Protein AF-A0A835V481-F1 (afdb_monomer_lite)

Structure (mmCIF, N/CA/C/O backbone):
data_AF-A0A835V481-F1
#
_entry.id   AF-A0A835V481-F1
#
loop_
_atom_site.group_PDB
_atom_site.id
_atom_site.type_symbol
_atom_site.label_atom_id
_atom_site.label_alt_id
_atom_site.label_comp_id
_atom_site.label_asym_id
_atom_site.label_entity_id
_atom_site.label_seq_id
_atom_site.pdbx_PDB_ins_code
_atom_site.Cartn_x
_atom_site.Cartn_y
_atom_site.Cartn_z
_atom_site.occupancy
_atom_site.B_iso_or_equiv
_atom_site.auth_seq_id
_atom_site.auth_comp_id
_atom_site.auth_asym_id
_atom_site.auth_atom_id
_atom_site.pdbx_PDB_model_num
ATOM 1 N N . MET A 1 1 ? -35.106 22.680 72.218 1.00 62.59 1 MET A N 1
ATOM 2 C CA . MET A 1 1 ? -34.646 23.240 70.931 1.00 62.59 1 MET A CA 1
ATOM 3 C C . MET A 1 1 ? -33.434 22.487 70.381 1.00 62.59 1 MET A C 1
ATOM 5 O O . MET A 1 1 ? -33.528 21.933 69.306 1.00 62.59 1 MET A O 1
ATOM 9 N N . ALA A 1 2 ? -32.360 22.303 71.149 1.00 73.06 2 ALA A N 1
ATOM 10 C CA . ALA A 1 2 ? -31.159 21.617 70.652 1.00 73.06 2 ALA A CA 1
ATOM 11 C C . ALA A 1 2 ? -31.374 20.185 70.086 1.00 73.06 2 ALA A C 1
ATOM 13 O O . ALA A 1 2 ? -30.830 19.858 69.041 1.00 73.06 2 ALA A O 1
ATOM 14 N N . ALA A 1 3 ? -32.191 19.332 70.722 1.00 71.88 3 ALA A N 1
ATOM 15 C CA . ALA A 1 3 ? -32.361 17.928 70.305 1.00 71.88 3 ALA A CA 1
ATOM 16 C C . ALA A 1 3 ? -32.991 17.744 68.907 1.00 71.88 3 ALA A C 1
ATOM 18 O O . ALA A 1 3 ? -32.539 16.887 68.154 1.00 71.88 3 ALA A O 1
ATOM 19 N N . TYR A 1 4 ? -33.972 18.578 68.527 1.00 71.19 4 TYR A N 1
ATOM 20 C CA . TYR A 1 4 ? -34.569 18.508 67.182 1.00 71.19 4 TYR A CA 1
ATOM 21 C C . TYR A 1 4 ? -33.568 18.933 66.103 1.00 71.19 4 TYR A C 1
ATOM 23 O O . TYR A 1 4 ? -33.643 18.498 64.957 1.00 71.19 4 TYR A O 1
ATOM 31 N N . GLU A 1 5 ? -32.649 19.833 66.449 1.00 74.31 5 GLU A N 1
ATOM 32 C CA . GLU A 1 5 ? -31.621 20.334 65.545 1.00 74.31 5 GLU A CA 1
ATOM 33 C C . GLU A 1 5 ? -30.600 19.229 65.277 1.00 74.31 5 GLU A C 1
ATOM 35 O O . GLU A 1 5 ? -30.258 18.990 64.121 1.00 74.31 5 GLU A O 1
ATOM 40 N N . TYR A 1 6 ? -30.204 18.483 66.314 1.00 73.44 6 TYR A N 1
ATOM 41 C CA . TYR A 1 6 ? -29.324 17.320 66.182 1.00 73.44 6 TYR A CA 1
ATOM 42 C C . TYR A 1 6 ? -29.939 16.194 65.340 1.00 73.44 6 TYR A C 1
ATOM 44 O O . TYR A 1 6 ? -29.250 15.659 64.472 1.00 73.44 6 TYR A O 1
ATOM 52 N N . GLU A 1 7 ? -31.219 15.859 65.532 1.00 75.81 7 GLU A N 1
ATOM 53 C CA . GLU A 1 7 ? -31.894 14.835 64.716 1.00 75.81 7 GLU A CA 1
ATOM 54 C C . GLU A 1 7 ? -32.010 15.251 63.242 1.00 75.81 7 GLU A C 1
ATOM 56 O O . GLU A 1 7 ? -31.718 14.455 62.347 1.00 75.81 7 GLU A O 1
ATOM 61 N N . ASN A 1 8 ? -32.350 16.515 62.971 1.00 77.12 8 ASN A N 1
ATOM 62 C CA . ASN A 1 8 ? -32.402 17.037 61.603 1.00 77.12 8 ASN A CA 1
ATOM 63 C C . ASN A 1 8 ? -31.015 17.084 60.941 1.00 77.12 8 ASN A C 1
ATOM 65 O O . ASN A 1 8 ? -30.884 16.778 59.755 1.00 77.12 8 ASN A O 1
ATOM 69 N N . MET A 1 9 ? -29.964 17.440 61.686 1.00 75.62 9 MET A N 1
ATOM 70 C CA . MET A 1 9 ? -28.585 17.405 61.185 1.00 75.62 9 MET A CA 1
ATOM 71 C C . MET A 1 9 ? -28.159 15.969 60.857 1.00 75.62 9 MET A C 1
ATOM 73 O O . MET A 1 9 ? -27.619 15.728 59.779 1.00 75.62 9 MET A O 1
ATOM 77 N N . ALA A 1 10 ? -28.452 15.008 61.738 1.00 77.88 10 ALA A N 1
ATOM 78 C CA . ALA A 1 10 ? -28.141 13.597 61.518 1.00 77.88 10 ALA A CA 1
ATOM 79 C C . ALA A 1 10 ? -28.873 13.032 60.287 1.00 77.88 10 ALA A C 1
ATOM 81 O O . ALA A 1 10 ? -28.241 12.420 59.424 1.00 77.88 10 ALA A O 1
ATOM 82 N N . GLY A 1 11 ? -30.171 13.324 60.139 1.00 81.81 11 GLY A N 1
ATOM 83 C CA . GLY A 1 11 ? -30.953 12.924 58.964 1.00 81.81 11 GLY A CA 1
ATOM 84 C C . GLY A 1 11 ? -30.435 13.530 57.652 1.00 81.81 11 GLY A C 1
ATOM 85 O O . GLY A 1 11 ? -30.362 12.841 56.632 1.00 81.81 11 GLY A O 1
ATOM 86 N N . ASN A 1 12 ? -29.993 14.791 57.672 1.00 80.44 12 ASN A N 1
ATOM 87 C CA . ASN A 1 12 ? -29.377 15.437 56.508 1.00 80.44 12 ASN A CA 1
ATOM 88 C C . ASN A 1 12 ? -28.014 14.821 56.144 1.00 80.44 12 ASN A C 1
ATOM 90 O O . ASN A 1 12 ? -27.700 14.669 54.960 1.00 80.44 12 ASN A O 1
ATOM 94 N N . VAL A 1 13 ? -27.210 14.422 57.133 1.00 83.19 13 VAL A N 1
ATOM 95 C CA . VAL A 1 13 ? -25.927 13.732 56.905 1.00 83.19 13 VAL A CA 1
ATOM 96 C C . VAL A 1 13 ? -26.148 12.338 56.304 1.00 83.19 13 VAL A C 1
ATOM 98 O O . VAL A 1 13 ? -25.447 11.946 55.369 1.00 83.19 13 VAL A O 1
ATOM 101 N N . GLU A 1 14 ? -27.163 11.601 56.756 1.00 85.69 14 GLU A N 1
ATOM 102 C CA . GLU A 1 14 ? -27.520 10.314 56.147 1.00 85.69 14 GLU A CA 1
ATOM 103 C C . GLU A 1 14 ? -28.005 10.468 54.700 1.00 85.69 14 GLU A C 1
ATOM 105 O O . GLU A 1 14 ? -27.580 9.716 53.815 1.00 85.69 14 GLU A O 1
ATOM 110 N N . MET A 1 15 ? -28.859 11.460 54.435 1.00 86.75 15 MET A N 1
ATOM 111 C CA . MET A 1 15 ? -29.371 11.738 53.091 1.00 86.75 15 MET A CA 1
ATOM 112 C C . MET A 1 15 ? -28.271 12.185 52.126 1.00 86.75 15 MET A C 1
ATOM 114 O O . MET A 1 15 ? -28.205 11.693 50.998 1.00 86.75 15 MET A O 1
ATOM 118 N N . THR A 1 16 ? -27.366 13.063 52.562 1.00 87.75 16 THR A N 1
ATOM 119 C CA . THR A 1 16 ? -26.224 13.507 51.743 1.00 87.75 16 THR A CA 1
ATOM 120 C C . THR A 1 16 ? -25.247 12.368 51.460 1.00 87.75 16 THR A C 1
ATOM 122 O O . THR A 1 16 ? -24.796 12.229 50.324 1.00 87.75 16 THR A O 1
ATOM 125 N N . SER A 1 17 ? -24.995 11.485 52.431 1.00 88.56 17 SER A N 1
ATOM 126 C CA . SER A 1 17 ? -24.180 10.277 52.238 1.00 88.56 17 SER A CA 1
ATOM 127 C C . SER A 1 17 ? -24.800 9.309 51.223 1.00 88.56 17 SER A C 1
ATOM 129 O O . SER A 1 17 ? -24.102 8.789 50.348 1.00 88.56 17 SER A O 1
ATOM 131 N N . ARG A 1 18 ? -26.125 9.104 51.268 1.00 89.62 18 ARG A N 1
ATOM 132 C CA . ARG A 1 18 ? -26.841 8.277 50.278 1.00 89.62 18 ARG A CA 1
ATOM 133 C C . ARG A 1 18 ? -26.777 8.873 48.874 1.00 89.62 18 ARG A C 1
ATOM 135 O O . ARG A 1 18 ? -26.494 8.143 47.928 1.00 89.62 18 ARG A O 1
ATOM 142 N N . LEU A 1 19 ? -26.997 10.181 48.739 1.00 90.94 19 LEU A N 1
ATOM 143 C CA . LEU A 1 19 ? -26.899 10.876 47.451 1.00 90.94 19 LEU A CA 1
ATOM 144 C C . LEU A 1 19 ? -25.473 10.826 46.891 1.00 90.94 19 LEU A C 1
ATOM 146 O O . LEU A 1 19 ? -25.294 10.586 45.699 1.00 90.94 19 LEU A O 1
ATOM 150 N N . TRP A 1 20 ? -24.465 10.979 47.753 1.00 91.69 20 TRP A N 1
ATOM 151 C CA . TRP A 1 20 ? -23.060 10.858 47.370 1.00 91.69 20 TRP A CA 1
ATOM 152 C C . TRP A 1 20 ? -22.714 9.452 46.881 1.00 91.69 20 TRP A C 1
ATOM 154 O O . TRP A 1 20 ? -22.095 9.310 45.830 1.00 91.69 20 TRP A O 1
ATOM 164 N N . ARG A 1 21 ? -23.162 8.411 47.594 1.00 92.62 21 ARG A N 1
ATOM 165 C CA . ARG A 1 21 ? -22.989 7.014 47.164 1.00 92.62 21 ARG A CA 1
ATOM 166 C C . ARG A 1 21 ? -23.665 6.756 45.822 1.00 92.62 21 ARG A C 1
ATOM 168 O O . ARG A 1 21 ? -23.020 6.253 44.916 1.00 92.62 21 ARG A O 1
ATOM 175 N N . MET A 1 22 ? -24.910 7.200 45.655 1.00 92.38 22 MET A N 1
ATOM 176 C CA . MET A 1 22 ? -25.643 7.045 44.396 1.00 92.38 22 MET A CA 1
ATOM 177 C C . MET A 1 22 ? -24.937 7.745 43.223 1.00 92.38 22 MET A C 1
ATOM 179 O O . MET A 1 22 ? -24.871 7.202 42.121 1.00 92.38 22 MET A O 1
ATOM 183 N N . TYR A 1 23 ? -24.386 8.939 43.454 1.00 91.19 23 TYR A N 1
ATOM 184 C CA . TYR A 1 23 ? -23.617 9.668 42.447 1.00 91.19 23 TYR A CA 1
ATOM 185 C C . TYR A 1 23 ? -22.285 8.981 42.121 1.00 91.19 23 TYR A C 1
ATOM 187 O O . TYR A 1 23 ? -21.945 8.830 40.946 1.00 91.19 23 TYR A O 1
ATOM 195 N N . ALA A 1 24 ? -21.554 8.526 43.140 1.00 89.69 24 ALA A N 1
ATOM 196 C CA . ALA A 1 24 ? -20.304 7.795 42.970 1.00 89.69 24 ALA A CA 1
ATOM 197 C C . ALA A 1 24 ? -20.520 6.487 42.192 1.00 89.69 24 ALA A C 1
ATOM 199 O O . ALA A 1 24 ? -19.800 6.230 41.227 1.00 89.69 24 ALA A O 1
ATOM 200 N N . ASP A 1 25 ? -21.563 5.726 42.528 1.00 90.44 25 ASP A N 1
ATOM 201 C CA . ASP A 1 25 ? -21.939 4.497 41.825 1.00 90.44 25 ASP A CA 1
ATOM 202 C C . ASP A 1 25 ? -22.346 4.785 40.375 1.00 90.44 25 ASP A C 1
ATOM 204 O O . ASP A 1 25 ? -22.002 4.033 39.460 1.00 90.44 25 ASP A O 1
ATOM 208 N N . HIS A 1 26 ? -23.054 5.890 40.127 1.00 89.50 26 HIS A N 1
ATOM 209 C CA . HIS A 1 26 ? -23.415 6.302 38.772 1.00 89.50 26 HIS A CA 1
ATOM 210 C C . HIS A 1 26 ? -22.178 6.642 37.931 1.00 89.50 26 HIS A C 1
ATOM 212 O O . HIS A 1 26 ? -22.061 6.188 36.788 1.00 89.50 26 HIS A O 1
ATOM 218 N N . LEU A 1 27 ? -21.247 7.419 38.493 1.00 87.44 27 LEU A N 1
ATOM 219 C CA . LEU A 1 27 ? -19.993 7.759 37.827 1.00 87.44 27 LEU A CA 1
ATOM 220 C C . LEU A 1 27 ? -19.143 6.517 37.556 1.00 87.44 27 LEU A C 1
ATOM 222 O O . LEU A 1 27 ? -18.659 6.364 36.435 1.00 87.44 27 LEU A O 1
ATOM 226 N N . TYR A 1 28 ? -19.008 5.627 38.540 1.00 85.81 28 TYR A N 1
ATOM 227 C CA . TYR A 1 28 ? -18.244 4.386 38.419 1.00 85.81 28 TYR A CA 1
ATOM 228 C C . TYR A 1 28 ? -18.797 3.497 37.300 1.00 85.81 28 TYR A C 1
ATOM 230 O O . TYR A 1 28 ? -18.071 3.152 36.368 1.00 85.81 28 TYR A O 1
ATOM 238 N N . ASN A 1 29 ? -20.109 3.239 37.304 1.00 84.25 29 ASN A N 1
ATOM 239 C CA . ASN A 1 29 ? -20.768 2.435 36.271 1.00 84.25 29 ASN A CA 1
ATOM 240 C C . ASN A 1 29 ? -20.663 3.057 34.869 1.00 84.25 29 ASN A C 1
ATOM 242 O O . ASN A 1 29 ? -20.616 2.344 33.864 1.00 84.25 29 ASN A O 1
ATOM 246 N N . LYS A 1 30 ? -20.659 4.392 34.765 1.00 83.75 30 LYS A N 1
ATOM 247 C CA . LYS A 1 30 ? -20.472 5.086 33.483 1.00 83.75 30 LYS A CA 1
ATOM 248 C C . LYS A 1 30 ? -19.038 4.924 32.970 1.00 83.75 30 LYS A C 1
ATOM 250 O O . LYS A 1 30 ? -18.845 4.693 31.775 1.00 83.75 30 LYS A O 1
ATOM 255 N N . TRP A 1 31 ? -18.053 5.015 33.861 1.00 80.06 31 TRP A N 1
ATOM 256 C CA . TRP A 1 31 ? -16.639 4.824 33.537 1.00 80.06 31 TRP A CA 1
ATOM 257 C C . TRP A 1 31 ? -16.338 3.388 33.111 1.00 80.06 31 TRP A C 1
ATOM 259 O O . TRP A 1 31 ? -15.743 3.181 32.058 1.00 80.06 31 TRP A O 1
ATOM 269 N N . GLU A 1 32 ? -16.823 2.403 33.866 1.00 82.88 32 GLU A N 1
ATOM 270 C CA . GLU A 1 32 ? -16.633 0.982 33.568 1.00 82.88 32 GLU A CA 1
ATOM 271 C C . GLU A 1 32 ? -17.219 0.610 32.202 1.00 82.88 32 GLU A C 1
ATOM 273 O O . GLU A 1 32 ? -16.551 -0.019 31.385 1.00 82.88 32 GLU A O 1
ATOM 278 N N . LYS A 1 33 ? -18.425 1.100 31.883 1.00 78.62 33 LYS A N 1
ATOM 279 C CA . LYS A 1 33 ? -19.015 0.921 30.548 1.00 78.62 33 LYS A CA 1
ATOM 280 C C . LYS A 1 33 ? -18.141 1.514 29.447 1.00 78.62 33 LYS A C 1
ATOM 282 O O . LYS A 1 33 ? -17.993 0.884 28.409 1.00 78.62 33 LYS A O 1
ATOM 287 N N . THR A 1 34 ? -17.580 2.703 29.659 1.00 84.88 34 THR A N 1
ATOM 288 C CA . THR A 1 34 ? -16.743 3.379 28.652 1.00 84.88 34 THR A CA 1
ATOM 289 C C . THR A 1 34 ? -15.440 2.609 28.435 1.00 84.88 34 THR A C 1
ATOM 291 O O . THR A 1 34 ? -15.095 2.308 27.300 1.00 84.88 34 THR A O 1
ATOM 294 N N . LEU A 1 35 ? -14.800 2.164 29.518 1.00 85.62 35 LEU A N 1
ATOM 295 C CA . LEU A 1 35 ? -13.594 1.338 29.473 1.00 85.62 35 LEU A CA 1
ATOM 296 C C . LEU A 1 35 ? -13.828 -0.008 28.766 1.00 85.62 35 LEU A C 1
ATOM 298 O O . LEU A 1 35 ? -13.005 -0.435 27.960 1.00 85.62 35 LEU A O 1
ATOM 302 N N . LEU A 1 36 ? -14.967 -0.661 29.018 1.00 84.00 36 LEU A N 1
ATOM 303 C CA . LEU A 1 36 ? -15.341 -1.891 28.314 1.00 84.00 36 LEU A CA 1
ATOM 304 C C . LEU A 1 36 ? -15.557 -1.654 26.813 1.00 84.00 36 LEU A C 1
ATOM 306 O O . LEU A 1 36 ? -15.150 -2.487 26.003 1.00 84.00 36 LEU A O 1
ATOM 310 N N . TRP A 1 37 ? -16.169 -0.529 26.425 1.00 82.06 37 TRP A N 1
ATOM 311 C CA . TRP A 1 37 ? -16.324 -0.172 25.012 1.00 82.06 37 TRP A CA 1
ATOM 312 C C . TRP A 1 37 ? -14.975 0.085 24.337 1.00 82.06 37 TRP A C 1
ATOM 314 O O . TRP A 1 37 ? -14.745 -0.461 23.256 1.00 82.06 37 TRP A O 1
ATOM 324 N N . ASP A 1 38 ? -14.076 0.811 25.001 1.00 83.00 38 ASP A N 1
ATOM 325 C CA . ASP A 1 38 ? -12.725 1.093 24.505 1.00 83.00 38 ASP A CA 1
ATOM 326 C C . ASP A 1 38 ? -11.894 -0.193 24.360 1.00 83.00 38 ASP A C 1
ATOM 328 O O . ASP A 1 38 ? -11.159 -0.363 23.388 1.00 83.00 38 ASP A O 1
ATOM 332 N N . MET A 1 39 ? -12.048 -1.154 25.279 1.00 86.38 39 MET A N 1
ATOM 333 C CA . MET A 1 39 ? -11.389 -2.464 25.187 1.00 86.38 39 MET A CA 1
ATOM 334 C C . MET A 1 39 ? -11.904 -3.329 24.027 1.00 86.38 39 MET A C 1
ATOM 336 O O . MET A 1 39 ? -11.155 -4.154 23.499 1.00 86.38 39 MET A O 1
ATOM 340 N N . ILE A 1 40 ? -13.173 -3.178 23.637 1.00 85.25 40 ILE A N 1
ATOM 341 C CA . ILE A 1 40 ? -13.804 -3.954 22.555 1.00 85.25 40 ILE A CA 1
ATOM 342 C C . ILE A 1 40 ? -13.584 -3.293 21.185 1.00 85.25 40 ILE A C 1
ATOM 344 O O . ILE A 1 40 ? -13.623 -3.978 20.159 1.00 85.25 40 ILE A O 1
ATOM 348 N N . GLU A 1 41 ? -13.322 -1.985 21.141 1.00 80.12 41 GLU A N 1
ATOM 349 C CA . GLU A 1 41 ? -13.138 -1.217 19.905 1.00 80.12 41 GLU A CA 1
ATOM 350 C C . GLU A 1 41 ? -12.090 -1.808 18.934 1.00 80.12 41 GLU A C 1
ATOM 352 O O . GLU A 1 41 ? -12.411 -1.9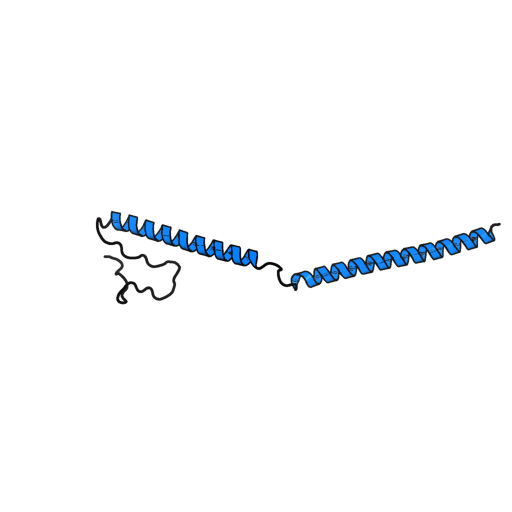22 17.748 1.00 80.12 41 GLU A O 1
ATOM 357 N N . PRO A 1 42 ? -10.920 -2.313 19.378 1.00 79.69 42 PRO A N 1
ATOM 358 C CA . PRO A 1 42 ? -9.945 -2.967 18.498 1.00 79.69 42 PRO A CA 1
ATOM 359 C C . PRO A 1 42 ? -10.447 -4.263 17.845 1.00 79.69 42 PRO A C 1
ATOM 361 O O . PRO A 1 42 ? -9.997 -4.628 16.761 1.00 79.69 42 PRO A O 1
ATOM 364 N N . TYR A 1 43 ? -11.381 -4.967 18.491 1.00 77.94 43 TYR A N 1
ATOM 365 C CA . TYR A 1 43 ? -11.972 -6.211 17.980 1.00 77.94 43 TYR A CA 1
ATOM 366 C C . TYR A 1 43 ? -13.188 -5.954 17.088 1.00 77.94 43 TYR A C 1
ATOM 368 O O . TYR A 1 43 ? -13.739 -6.876 16.476 1.00 77.94 43 TYR A O 1
ATOM 376 N N . ARG A 1 44 ? -13.629 -4.696 16.995 1.00 75.12 44 ARG A N 1
ATOM 377 C CA . ARG A 1 44 ? -14.738 -4.306 16.139 1.00 75.12 44 ARG A CA 1
ATOM 378 C C . ARG A 1 44 ? -14.261 -4.241 14.691 1.00 75.12 44 ARG A C 1
ATOM 380 O O . ARG A 1 44 ? -13.280 -3.584 14.363 1.00 75.12 44 ARG A O 1
ATOM 387 N N . ARG A 1 45 ? -15.001 -4.896 13.791 1.00 69.69 45 ARG A N 1
ATOM 388 C CA . ARG A 1 45 ? -14.743 -4.838 12.344 1.00 69.69 45 ARG A CA 1
ATOM 389 C C . ARG A 1 45 ? -14.639 -3.370 11.882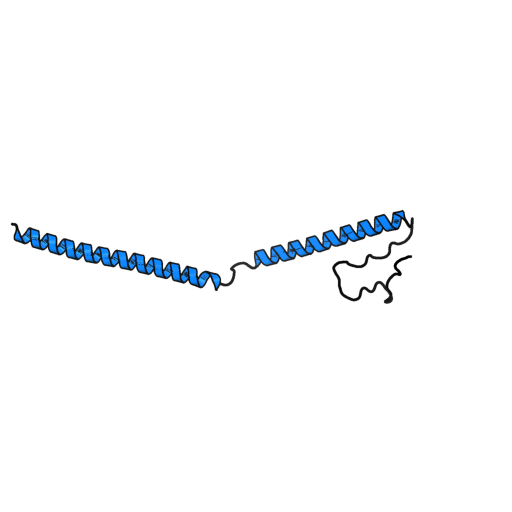 1.00 69.69 45 ARG A C 1
ATOM 391 O O . ARG A 1 45 ? -15.545 -2.593 12.210 1.00 69.69 45 ARG A O 1
ATOM 398 N N . PRO A 1 46 ? -13.613 -2.991 11.091 1.00 71.56 46 PRO A N 1
ATOM 399 C CA . PRO A 1 46 ? -13.512 -1.645 10.539 1.00 71.56 46 PRO A CA 1
ATOM 400 C C . PRO A 1 46 ? -14.777 -1.324 9.740 1.00 71.56 46 PRO A C 1
ATOM 402 O O . PRO A 1 46 ? -15.206 -2.102 8.885 1.00 71.56 46 PRO A O 1
ATOM 405 N N . LYS A 1 47 ? -15.408 -0.188 10.059 1.00 67.12 47 LYS A N 1
ATOM 406 C CA . LYS A 1 47 ? -16.730 0.176 9.524 1.00 67.12 47 LYS A CA 1
ATOM 407 C C . LYS A 1 47 ? -16.718 0.458 8.020 1.00 67.12 47 LYS A C 1
ATOM 409 O O . LYS A 1 47 ? -17.772 0.388 7.398 1.00 67.12 47 LYS A O 1
ATOM 414 N N . SER A 1 48 ? -15.562 0.771 7.432 1.00 71.81 48 SER A N 1
ATOM 415 C CA . SER A 1 48 ? -15.458 1.132 6.020 1.00 71.81 48 SER A CA 1
ATOM 416 C C . SER A 1 48 ? -14.393 0.316 5.292 1.00 71.81 48 SER A C 1
ATOM 418 O O . SER A 1 48 ? -13.233 0.242 5.684 1.00 71.81 48 SER A O 1
ATOM 420 N N . PHE A 1 49 ? -14.812 -0.285 4.180 1.00 80.81 49 PHE A N 1
ATOM 421 C CA . PHE A 1 49 ? -13.934 -0.909 3.186 1.00 80.81 49 PHE A CA 1
ATOM 422 C C . PHE A 1 49 ? -13.302 0.137 2.244 1.00 80.81 49 PHE A C 1
ATOM 424 O O . PHE A 1 49 ? -12.363 -0.146 1.508 1.00 80.81 49 PHE A O 1
ATOM 431 N N . THR A 1 50 ? -13.797 1.375 2.305 1.00 86.44 50 THR A N 1
ATOM 432 C CA . THR A 1 50 ? -13.385 2.521 1.492 1.00 86.44 50 THR A CA 1
ATOM 433 C C . THR A 1 50 ? -11.879 2.794 1.479 1.00 86.44 50 THR A C 1
ATOM 435 O O . THR A 1 50 ? -11.346 2.888 0.379 1.00 86.44 50 THR A O 1
ATOM 438 N N . PRO A 1 51 ? -11.153 2.898 2.616 1.00 87.44 51 PRO A N 1
ATOM 439 C CA . PRO A 1 51 ? -9.724 3.224 2.573 1.00 87.44 51 PRO A CA 1
ATOM 440 C C . PRO A 1 51 ? -8.918 2.165 1.816 1.00 87.44 51 PRO A C 1
ATOM 442 O O . PRO A 1 51 ? -7.988 2.497 1.088 1.00 87.44 51 PRO A O 1
ATOM 445 N N . LEU A 1 52 ? -9.323 0.900 1.930 1.00 88.50 52 LEU A N 1
ATOM 446 C CA . LEU A 1 52 ? -8.690 -0.206 1.235 1.00 88.50 52 LEU A CA 1
ATOM 447 C C . LEU A 1 52 ? -8.912 -0.075 -0.279 1.00 88.50 52 LEU A C 1
ATOM 449 O O . LEU A 1 52 ? -7.944 -0.025 -1.032 1.00 88.50 52 LEU A O 1
ATOM 453 N N . VAL A 1 53 ? -10.164 0.101 -0.719 1.00 91.00 53 VAL A N 1
ATOM 454 C CA . VAL A 1 53 ? -10.503 0.323 -2.140 1.00 91.00 53 VAL A CA 1
ATOM 455 C C . VAL A 1 53 ? -9.745 1.513 -2.722 1.00 91.00 53 VAL A C 1
ATOM 457 O O . VAL A 1 53 ? -9.176 1.396 -3.804 1.00 91.00 53 VAL A O 1
ATOM 460 N N . THR A 1 54 ? -9.688 2.634 -2.003 1.00 94.25 54 THR A N 1
ATOM 461 C CA . THR A 1 54 ? -8.988 3.838 -2.466 1.00 94.25 54 THR A CA 1
ATOM 462 C C . THR A 1 54 ? -7.505 3.568 -2.714 1.00 94.25 54 THR A C 1
ATOM 464 O O . THR A 1 54 ? -6.982 3.966 -3.755 1.00 94.25 54 THR A O 1
ATOM 467 N N . ILE A 1 55 ? -6.832 2.855 -1.805 1.00 94.25 55 ILE A N 1
ATOM 468 C CA . ILE A 1 55 ? -5.416 2.499 -1.967 1.00 94.25 55 ILE A CA 1
ATOM 469 C C . ILE A 1 55 ? -5.227 1.565 -3.168 1.00 94.25 55 ILE A C 1
ATOM 471 O O . ILE A 1 55 ? -4.320 1.789 -3.967 1.00 94.25 55 ILE A O 1
ATOM 475 N N . TYR A 1 56 ? -6.092 0.561 -3.342 1.00 93.81 56 TYR A N 1
ATOM 476 C CA . TYR A 1 56 ? -6.011 -0.346 -4.493 1.00 93.81 56 TYR A CA 1
ATOM 477 C C . TYR A 1 56 ? -6.191 0.385 -5.825 1.00 93.81 56 TYR A C 1
ATOM 479 O O . TYR A 1 56 ? -5.423 0.154 -6.758 1.00 93.81 56 TYR A O 1
ATOM 487 N N . VAL A 1 57 ? -7.165 1.293 -5.909 1.00 96.12 57 VAL A N 1
ATOM 488 C CA . VAL A 1 57 ? -7.405 2.106 -7.108 1.00 96.12 57 VAL A CA 1
ATOM 489 C C . VAL A 1 57 ? -6.197 2.998 -7.401 1.00 96.12 57 VAL A C 1
ATOM 491 O O . VAL A 1 57 ? -5.707 3.010 -8.531 1.00 96.12 57 VAL A O 1
ATOM 494 N N . ALA A 1 58 ? -5.670 3.694 -6.392 1.00 96.50 58 ALA A N 1
ATOM 495 C CA . ALA A 1 58 ? -4.498 4.550 -6.552 1.00 96.50 58 ALA A CA 1
ATOM 496 C C . ALA A 1 58 ? -3.260 3.755 -7.004 1.00 96.50 58 ALA A C 1
ATOM 498 O O . ALA A 1 58 ? -2.578 4.158 -7.950 1.00 96.50 58 ALA A O 1
ATOM 499 N N . ALA A 1 59 ? -2.994 2.605 -6.379 1.00 94.94 59 ALA A N 1
ATOM 500 C CA . ALA A 1 59 ? -1.871 1.739 -6.731 1.00 94.94 59 ALA A CA 1
ATOM 501 C C . ALA A 1 59 ? -1.998 1.190 -8.161 1.00 94.94 59 ALA A C 1
ATOM 503 O O . ALA A 1 59 ? -1.023 1.210 -8.914 1.00 94.94 59 ALA A O 1
ATOM 504 N N . PHE A 1 60 ? -3.200 0.762 -8.560 1.00 93.19 60 PHE A N 1
ATOM 505 C CA . PHE A 1 60 ? -3.463 0.257 -9.906 1.00 93.19 60 PHE A CA 1
ATOM 506 C C . PHE A 1 60 ? -3.168 1.312 -10.977 1.00 93.19 60 PHE A C 1
ATOM 508 O O . PHE A 1 60 ? -2.359 1.070 -11.874 1.00 93.19 60 PHE A O 1
ATOM 515 N N . TYR A 1 61 ? -3.763 2.504 -10.863 1.00 95.25 61 TYR A N 1
ATOM 516 C CA . TYR A 1 61 ? -3.565 3.557 -11.863 1.00 95.25 61 TYR A CA 1
ATOM 517 C C . TYR A 1 61 ? -2.129 4.083 -11.884 1.00 95.25 61 TYR A C 1
ATOM 519 O O . TYR A 1 61 ? -1.596 4.343 -12.961 1.00 95.25 61 TYR A O 1
ATOM 527 N N . THR A 1 62 ? -1.467 4.158 -10.728 1.00 94.94 62 THR A N 1
ATOM 528 C CA . THR A 1 62 ? -0.043 4.520 -10.660 1.00 94.94 62 THR A CA 1
ATOM 529 C C . THR A 1 62 ? 0.821 3.509 -11.420 1.00 94.94 62 THR A C 1
ATOM 531 O O . THR A 1 62 ? 1.689 3.906 -12.198 1.00 94.94 62 THR A O 1
ATOM 534 N N . GLY A 1 63 ? 0.557 2.208 -11.258 1.00 91.12 63 GLY A N 1
ATOM 535 C CA . GLY A 1 63 ? 1.260 1.149 -11.987 1.00 91.12 63 GLY A CA 1
ATOM 536 C C . GLY A 1 63 ? 1.042 1.217 -13.501 1.00 91.12 63 GLY A C 1
ATOM 537 O O . GLY A 1 63 ? 2.009 1.145 -14.261 1.00 91.12 63 GLY A O 1
ATOM 538 N N . VAL A 1 64 ? -0.206 1.419 -13.942 1.00 91.69 64 VAL A N 1
ATOM 539 C CA . VAL A 1 64 ? -0.550 1.549 -15.370 1.00 91.69 64 VAL A CA 1
ATOM 540 C C . VAL A 1 64 ? 0.151 2.756 -15.991 1.00 91.69 64 VAL A C 1
ATOM 542 O O . VAL A 1 64 ? 0.836 2.605 -17.003 1.00 91.69 64 VAL A O 1
ATOM 545 N N . ILE A 1 65 ? 0.053 3.932 -15.367 1.00 94.31 65 ILE A N 1
ATOM 546 C CA . ILE A 1 65 ? 0.667 5.164 -15.883 1.00 94.31 65 ILE A CA 1
ATOM 547 C C . ILE A 1 65 ? 2.193 5.031 -15.916 1.00 94.31 65 ILE A C 1
ATOM 549 O O . ILE A 1 65 ? 2.810 5.325 -16.939 1.00 94.31 65 ILE A O 1
ATOM 553 N N . GLY A 1 66 ? 2.805 4.528 -14.840 1.00 91.88 66 GLY A N 1
ATOM 554 C CA . GLY A 1 66 ? 4.250 4.305 -14.796 1.00 91.88 66 GLY A CA 1
ATOM 555 C C . GLY A 1 66 ? 4.720 3.335 -15.880 1.00 91.88 66 GLY A C 1
ATOM 556 O O . GLY A 1 66 ? 5.714 3.604 -16.554 1.00 91.88 66 GLY A O 1
ATOM 557 N N . SER A 1 67 ? 3.978 2.246 -16.108 1.00 88.88 67 SER A N 1
ATOM 558 C CA . SER A 1 67 ? 4.297 1.289 -17.172 1.00 88.88 67 SER A CA 1
ATOM 559 C C . SER A 1 67 ? 4.229 1.930 -18.561 1.00 88.88 67 SER A C 1
ATOM 561 O O . SER A 1 67 ? 5.174 1.788 -19.338 1.00 88.88 67 SER A O 1
ATOM 563 N N . ALA A 1 68 ? 3.183 2.718 -18.832 1.00 89.25 68 ALA A N 1
ATOM 564 C CA . ALA A 1 68 ? 3.003 3.409 -20.102 1.00 89.25 68 ALA A CA 1
ATOM 565 C C . ALA A 1 68 ? 4.135 4.409 -20.371 1.00 89.25 68 ALA A C 1
ATOM 567 O O . ALA A 1 68 ? 4.690 4.412 -21.465 1.00 89.25 68 ALA A O 1
ATOM 568 N N . ILE A 1 69 ? 4.533 5.202 -19.371 1.00 92.12 69 ILE A N 1
ATOM 569 C CA . ILE A 1 69 ? 5.652 6.146 -19.509 1.00 92.12 69 ILE A CA 1
ATOM 570 C C . ILE A 1 69 ? 6.944 5.395 -19.847 1.00 92.12 69 ILE A C 1
ATOM 572 O O . ILE A 1 69 ? 7.664 5.783 -20.763 1.00 92.12 69 ILE A O 1
ATOM 576 N N . THR A 1 70 ? 7.234 4.296 -19.145 1.00 89.88 70 THR A N 1
ATOM 577 C CA . THR A 1 70 ? 8.464 3.531 -19.400 1.00 89.88 70 THR A CA 1
ATOM 578 C C . THR A 1 70 ? 8.489 2.859 -20.773 1.00 89.88 70 THR A C 1
ATOM 580 O O . THR A 1 70 ? 9.549 2.817 -21.389 1.00 89.88 70 THR A O 1
ATOM 583 N N . GLU A 1 71 ? 7.344 2.381 -21.269 1.00 87.50 71 GLU A N 1
ATOM 584 C CA . GLU A 1 71 ? 7.203 1.851 -22.632 1.00 87.50 71 GLU A CA 1
ATOM 585 C C . GLU A 1 71 ? 7.459 2.935 -23.686 1.00 87.50 71 GLU A C 1
ATOM 587 O O . GLU A 1 71 ? 8.142 2.680 -24.67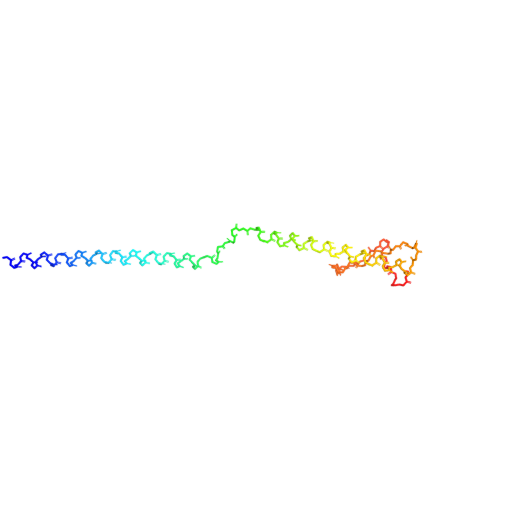5 1.00 87.50 71 GLU A O 1
ATOM 592 N N . GLN A 1 72 ? 6.934 4.148 -23.483 1.00 89.94 72 GLN A N 1
ATOM 593 C CA . GLN A 1 72 ? 7.129 5.235 -24.446 1.00 89.94 72 GLN A CA 1
ATOM 594 C C . GLN A 1 72 ? 8.581 5.710 -24.481 1.00 89.94 72 GLN A C 1
ATOM 596 O O . GLN A 1 72 ? 9.157 5.801 -25.559 1.00 89.94 72 GLN A O 1
ATOM 601 N N . LEU A 1 73 ? 9.212 5.897 -23.318 1.00 90.44 73 LEU A N 1
ATOM 602 C CA . LEU A 1 73 ? 10.638 6.238 -23.249 1.00 90.44 73 LEU A CA 1
ATOM 603 C C . LEU A 1 73 ? 11.523 5.164 -23.901 1.00 90.44 73 LEU A C 1
ATOM 605 O O . LEU A 1 73 ? 12.531 5.480 -24.528 1.00 90.44 73 LEU A O 1
ATOM 609 N N . TYR A 1 74 ? 11.155 3.886 -23.763 1.00 87.50 74 TYR A N 1
ATOM 610 C CA . TYR A 1 74 ? 11.849 2.789 -24.435 1.00 87.50 74 TYR A CA 1
ATOM 611 C C . TYR A 1 74 ? 11.741 2.893 -25.964 1.00 87.50 74 TYR A C 1
ATOM 613 O O . TYR A 1 74 ? 12.744 2.732 -26.658 1.00 87.50 74 TYR A O 1
ATOM 621 N N . LYS A 1 75 ? 10.550 3.212 -26.483 1.00 86.38 75 LYS A N 1
ATOM 622 C CA . LYS A 1 75 ? 10.313 3.405 -27.921 1.00 86.38 75 LYS A CA 1
ATOM 623 C C . LYS A 1 75 ? 11.070 4.590 -28.494 1.00 86.38 75 LYS A C 1
ATOM 625 O O . LYS A 1 75 ? 11.694 4.440 -29.539 1.00 86.38 75 LYS A O 1
ATOM 630 N N . GLU A 1 76 ? 11.036 5.727 -27.806 1.00 88.81 76 GLU A N 1
ATOM 631 C CA . GLU A 1 76 ? 11.766 6.930 -28.216 1.00 88.81 76 GLU A CA 1
ATOM 632 C C . GLU A 1 76 ? 13.262 6.638 -28.336 1.00 88.81 76 GLU A C 1
ATOM 634 O O . GLU A 1 76 ? 13.841 6.851 -29.398 1.00 88.81 76 GLU A O 1
ATOM 639 N N . LYS A 1 77 ? 13.856 6.025 -27.303 1.00 87.75 77 LYS A N 1
ATOM 640 C CA . LYS A 1 77 ? 15.270 5.636 -27.326 1.00 87.75 77 LYS A CA 1
ATOM 641 C C . LYS A 1 77 ? 15.593 4.648 -28.453 1.00 87.75 77 LYS A C 1
ATOM 643 O O . LYS A 1 77 ? 16.617 4.776 -29.113 1.00 87.75 77 LYS A O 1
ATOM 648 N N . TYR A 1 78 ? 14.737 3.654 -28.684 1.00 85.06 78 TYR A N 1
ATOM 649 C CA . TYR A 1 78 ? 14.972 2.676 -29.748 1.00 85.06 78 TYR A CA 1
ATOM 650 C C . TYR A 1 78 ? 14.961 3.325 -31.138 1.00 85.06 78 TYR A C 1
ATOM 652 O O . TYR A 1 78 ? 15.769 2.966 -31.990 1.00 85.06 78 TYR A O 1
ATOM 660 N N . TRP A 1 79 ? 14.079 4.300 -31.365 1.00 86.12 79 TRP A N 1
ATOM 661 C CA . TRP A 1 79 ? 14.001 5.036 -32.628 1.00 86.12 79 TRP A CA 1
ATOM 662 C C . TRP A 1 79 ? 15.168 5.988 -32.876 1.00 86.12 79 TRP A C 1
ATOM 664 O O . TRP A 1 79 ? 15.489 6.229 -34.039 1.00 86.12 79 TRP A O 1
ATOM 674 N N . GLU A 1 80 ? 15.817 6.498 -31.828 1.00 87.50 80 GLU A N 1
ATOM 675 C CA . GLU A 1 80 ? 17.073 7.246 -31.973 1.00 87.50 80 GLU A CA 1
ATOM 676 C C . GLU A 1 80 ? 18.172 6.373 -32.595 1.00 87.50 80 GLU A C 1
ATOM 678 O O . GLU A 1 80 ?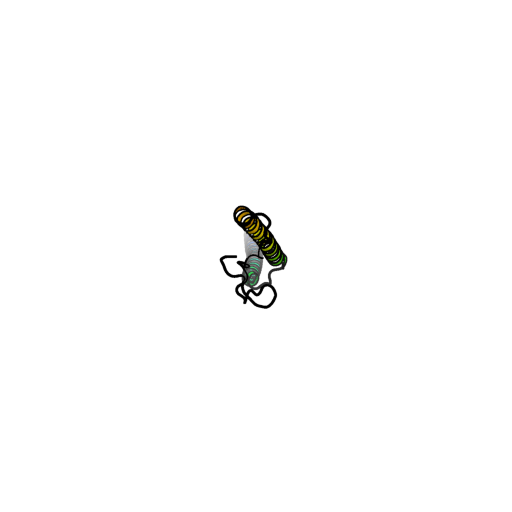 18.948 6.844 -33.427 1.00 87.50 80 GLU A O 1
ATOM 683 N N . GLU A 1 81 ? 18.216 5.096 -32.215 1.00 87.56 81 GLU A N 1
ATOM 684 C CA . GLU A 1 81 ? 19.219 4.134 -32.679 1.00 87.56 81 GLU A CA 1
ATOM 685 C C . GLU A 1 81 ? 18.800 3.443 -33.999 1.00 87.56 81 GLU A C 1
ATOM 687 O O . GLU A 1 81 ? 19.656 3.118 -34.823 1.00 87.56 81 GLU A O 1
ATOM 692 N N . HIS A 1 82 ? 17.492 3.270 -34.242 1.00 83.69 82 HIS A N 1
ATOM 693 C CA . HIS A 1 82 ? 16.930 2.521 -35.378 1.00 83.69 82 HIS A CA 1
ATOM 694 C C . HIS A 1 82 ? 15.786 3.299 -36.065 1.00 83.69 82 HIS A C 1
ATOM 696 O O . HIS A 1 82 ? 14.600 3.012 -35.847 1.00 83.69 82 HIS A O 1
ATOM 702 N N . PRO A 1 83 ? 16.101 4.291 -36.921 1.00 84.19 83 PRO A N 1
ATOM 703 C CA . PRO A 1 83 ? 15.086 5.127 -37.552 1.00 84.19 83 PRO A CA 1
ATOM 704 C C . PRO A 1 83 ? 14.194 4.311 -38.499 1.00 84.19 83 PRO A C 1
ATOM 706 O O . PRO A 1 83 ? 14.670 3.644 -39.415 1.00 84.19 83 PRO A O 1
ATOM 709 N N . GLY A 1 84 ? 12.876 4.387 -38.294 1.00 77.88 84 GLY A N 1
ATOM 710 C CA . GLY A 1 84 ? 11.874 3.725 -39.141 1.00 77.88 84 GLY A CA 1
ATOM 711 C C . GLY A 1 84 ? 11.660 2.232 -38.864 1.00 77.88 84 GLY A C 1
ATOM 712 O O . GLY A 1 84 ? 10.826 1.613 -39.528 1.00 77.88 84 GLY A O 1
ATOM 713 N N . ALA A 1 85 ? 12.359 1.653 -37.884 1.00 79.81 85 ALA A N 1
ATOM 714 C CA . ALA A 1 85 ? 12.129 0.280 -37.446 1.00 79.81 85 ALA A CA 1
ATOM 715 C C . ALA A 1 85 ? 10.890 0.177 -36.536 1.00 79.81 85 ALA A C 1
ATOM 717 O O . ALA A 1 85 ? 10.559 1.088 -35.770 1.00 79.81 85 ALA A O 1
ATOM 718 N N . ALA A 1 86 ? 10.191 -0.958 -36.605 1.00 79.44 86 ALA A N 1
ATOM 719 C CA . ALA A 1 86 ? 9.112 -1.256 -35.671 1.00 79.44 86 ALA A CA 1
ATOM 720 C C . ALA A 1 86 ? 9.712 -1.577 -34.297 1.00 79.44 86 ALA A C 1
ATOM 722 O O . ALA A 1 86 ? 10.521 -2.495 -34.184 1.00 79.44 86 ALA A O 1
ATOM 723 N N . VAL A 1 87 ? 9.314 -0.833 -33.259 1.00 76.00 87 VAL A N 1
ATOM 724 C CA . VAL A 1 87 ? 9.877 -1.054 -31.924 1.00 76.00 87 VAL A CA 1
ATOM 725 C C . VAL A 1 87 ? 9.371 -2.382 -31.354 1.00 76.00 87 VAL A C 1
ATOM 727 O O . VAL A 1 87 ? 8.151 -2.597 -31.320 1.00 76.00 87 VAL A O 1
ATOM 730 N N . PRO A 1 88 ? 10.264 -3.251 -30.856 1.00 80.19 88 PRO A N 1
ATOM 731 C CA . PRO A 1 88 ? 9.867 -4.400 -30.051 1.00 80.19 88 PRO A CA 1
ATOM 732 C C . PRO A 1 88 ? 9.060 -3.966 -28.812 1.00 80.19 88 PRO A C 1
ATOM 734 O O . PRO A 1 88 ? 9.232 -2.876 -28.282 1.00 80.19 88 PRO A O 1
ATOM 737 N N . ILE A 1 89 ? 8.153 -4.809 -28.317 1.00 80.44 89 ILE A N 1
ATOM 738 C CA . ILE A 1 89 ? 7.413 -4.494 -27.082 1.00 80.44 89 ILE A CA 1
ATOM 739 C C . ILE A 1 89 ? 8.367 -4.651 -25.893 1.00 80.44 89 ILE A C 1
ATOM 741 O O . ILE A 1 89 ? 9.035 -5.687 -25.776 1.00 80.44 89 ILE A O 1
ATOM 745 N N . MET A 1 90 ? 8.421 -3.662 -24.993 1.00 81.31 90 MET A N 1
ATOM 746 C CA . MET A 1 90 ? 9.298 -3.751 -23.824 1.00 81.31 90 MET A CA 1
ATOM 747 C C . MET A 1 90 ? 8.882 -4.931 -22.940 1.00 81.31 90 MET A C 1
ATOM 749 O O . MET A 1 90 ? 7.700 -5.235 -22.750 1.00 81.31 90 MET A O 1
ATOM 753 N N . ARG A 1 91 ? 9.866 -5.579 -22.312 1.00 80.62 91 ARG A N 1
ATOM 754 C CA . ARG A 1 91 ? 9.578 -6.542 -21.252 1.00 80.62 91 ARG A CA 1
ATOM 755 C C . ARG A 1 91 ? 8.913 -5.827 -20.062 1.00 80.62 91 ARG A C 1
ATOM 757 O O . ARG A 1 91 ? 9.496 -4.882 -19.522 1.00 80.62 91 ARG A O 1
ATOM 764 N N . PRO A 1 92 ? 7.746 -6.289 -19.586 1.00 81.06 92 PRO A N 1
ATOM 765 C CA . PRO A 1 92 ? 7.078 -5.708 -18.433 1.00 81.06 92 PRO A CA 1
ATOM 766 C C . PRO A 1 92 ? 7.941 -5.864 -17.182 1.00 81.06 92 PRO A C 1
ATOM 768 O O . PRO A 1 92 ? 8.324 -6.969 -16.801 1.00 81.06 92 PRO A O 1
ATOM 771 N N . LYS A 1 93 ? 8.210 -4.746 -16.504 1.00 79.81 93 LYS A N 1
ATOM 772 C CA . LYS A 1 93 ? 9.012 -4.724 -15.270 1.00 79.81 93 LYS A CA 1
ATOM 773 C C . LYS A 1 93 ? 8.290 -5.348 -14.074 1.00 79.81 93 LYS A C 1
ATOM 775 O O . LYS A 1 93 ? 8.935 -5.882 -13.183 1.00 79.81 93 LYS A O 1
ATOM 780 N N . PHE A 1 94 ? 6.958 -5.288 -14.068 1.00 76.62 94 PHE A N 1
ATOM 781 C CA . PHE A 1 94 ? 6.113 -5.747 -12.959 1.00 76.62 94 PHE A CA 1
ATOM 782 C C . PHE A 1 94 ? 5.526 -7.152 -13.167 1.00 76.62 94 PHE A C 1
ATOM 784 O O . PHE A 1 94 ? 4.671 -7.582 -12.397 1.00 76.62 94 PHE A O 1
ATOM 791 N N . TYR A 1 95 ? 5.963 -7.876 -14.201 1.00 77.44 95 TYR A N 1
ATOM 792 C CA . TYR A 1 95 ? 5.514 -9.237 -14.477 1.00 77.44 95 TYR A CA 1
ATOM 793 C C . TYR A 1 95 ? 6.694 -10.203 -14.369 1.00 77.44 95 TYR A C 1
ATOM 795 O O . TYR A 1 95 ? 7.596 -10.214 -15.204 1.00 77.44 95 TYR A O 1
ATOM 803 N N . TRP A 1 96 ? 6.673 -11.028 -13.324 1.00 73.94 96 TRP A N 1
ATOM 804 C CA . TRP A 1 96 ? 7.697 -12.048 -13.071 1.00 73.94 96 TRP A CA 1
ATOM 805 C C . TRP A 1 96 ? 7.455 -13.367 -13.812 1.00 73.94 96 TRP A C 1
ATOM 807 O O . TRP A 1 96 ? 8.302 -14.256 -13.770 1.00 73.94 96 TRP A O 1
ATOM 817 N N . GLY A 1 97 ? 6.311 -13.512 -14.483 1.00 78.75 97 GLY A N 1
ATOM 818 C CA . GLY A 1 97 ? 5.996 -14.708 -15.255 1.00 78.75 97 GLY A CA 1
ATOM 819 C C . GLY A 1 97 ? 6.778 -14.808 -16.573 1.00 78.75 97 GLY A C 1
ATOM 820 O O . GLY A 1 97 ? 7.513 -13.889 -16.953 1.00 78.75 97 GLY A O 1
ATOM 821 N N . PRO A 1 98 ? 6.610 -15.922 -17.305 1.00 74.56 98 PRO A N 1
ATOM 822 C CA . PRO 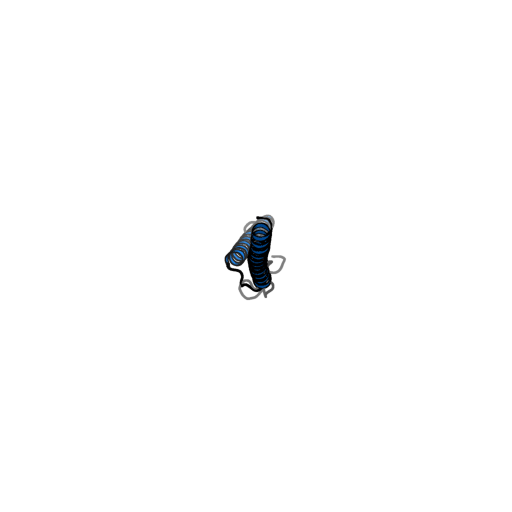A 1 98 ? 7.222 -16.108 -18.615 1.00 74.56 98 PRO A CA 1
ATOM 823 C C . PRO A 1 98 ? 6.698 -15.055 -19.595 1.00 74.56 98 PRO A C 1
ATOM 825 O O . PRO A 1 98 ? 5.519 -15.045 -19.940 1.00 74.56 98 PRO A O 1
ATOM 828 N N . TRP A 1 99 ? 7.574 -14.162 -20.047 1.00 67.62 99 TRP A N 1
ATOM 829 C CA . TRP A 1 99 ? 7.229 -13.141 -21.028 1.00 67.62 99 TRP A CA 1
ATOM 830 C C . TRP A 1 99 ? 7.402 -13.703 -22.438 1.00 67.62 99 TRP A C 1
ATOM 832 O O . TRP A 1 99 ? 8.524 -13.990 -22.850 1.00 67.62 99 TRP A O 1
ATOM 842 N N . ARG A 1 100 ? 6.292 -13.896 -23.156 1.00 65.50 100 ARG A N 1
ATOM 843 C CA . ARG A 1 100 ? 6.273 -14.413 -24.531 1.00 65.50 100 ARG A CA 1
ATOM 844 C C . ARG A 1 100 ? 5.554 -13.405 -25.420 1.00 65.50 100 ARG A C 1
ATOM 846 O O . ARG A 1 100 ? 4.358 -13.189 -25.241 1.00 65.50 100 ARG A O 1
ATOM 853 N N . ILE A 1 101 ? 6.267 -12.795 -26.361 1.00 62.34 101 ILE A N 1
ATOM 854 C CA . ILE A 1 101 ? 5.679 -11.914 -27.377 1.00 62.34 101 ILE A CA 1
ATOM 855 C C . ILE A 1 101 ? 5.646 -12.728 -28.671 1.00 62.34 101 ILE A C 1
ATOM 857 O O . ILE A 1 101 ? 6.696 -13.175 -29.089 1.00 62.34 101 ILE A O 1
ATOM 861 N N . TYR A 1 102 ? 4.448 -12.963 -29.226 1.00 49.97 102 TYR A N 1
ATOM 862 C CA . TYR A 1 102 ? 4.128 -13.631 -30.507 1.00 49.97 102 TYR A CA 1
ATOM 863 C C . TYR A 1 102 ? 5.047 -14.786 -30.982 1.00 49.97 102 TYR A C 1
ATOM 865 O O . TYR A 1 102 ? 6.217 -14.614 -31.275 1.00 49.97 102 TYR A O 1
ATOM 873 N N . HIS A 1 103 ? 4.466 -15.978 -31.160 1.00 53.03 103 HIS A N 1
ATOM 874 C CA . HIS A 1 103 ? 5.135 -17.233 -31.568 1.00 53.03 103 HIS A CA 1
ATOM 875 C C . HIS A 1 103 ? 6.042 -17.913 -30.528 1.00 53.03 103 HIS A C 1
ATOM 877 O O . HIS A 1 103 ? 6.450 -19.046 -30.753 1.00 53.03 103 HIS A O 1
ATOM 883 N N . GLY A 1 104 ? 6.220 -17.326 -29.341 1.00 54.09 104 GLY A N 1
ATOM 884 C CA . GLY A 1 104 ? 6.768 -18.034 -28.176 1.00 54.09 104 GLY A CA 1
ATOM 885 C C . GLY A 1 104 ? 8.231 -17.746 -27.852 1.00 54.09 104 GLY A C 1
ATOM 886 O O . GLY A 1 104 ? 8.694 -18.236 -26.822 1.00 54.09 104 GLY A O 1
ATOM 887 N N . ASP A 1 105 ? 8.899 -16.903 -28.638 1.00 56.38 105 ASP A N 1
ATOM 888 C CA . ASP A 1 105 ? 10.306 -16.557 -28.441 1.00 56.38 105 ASP A CA 1
ATOM 889 C C . ASP A 1 105 ? 10.489 -15.165 -27.815 1.00 56.38 105 ASP A C 1
ATOM 891 O O . ASP A 1 105 ? 9.651 -14.268 -27.930 1.00 56.38 105 ASP A O 1
ATOM 895 N N . LEU A 1 106 ? 11.600 -14.998 -27.092 1.00 55.06 106 LEU A N 1
ATOM 896 C CA . LEU A 1 106 ? 12.060 -13.696 -26.612 1.00 55.06 106 LEU A CA 1
ATOM 897 C C . LEU A 1 106 ? 12.733 -12.967 -27.778 1.00 55.06 106 LEU A C 1
ATOM 899 O O . LEU A 1 106 ? 13.599 -13.541 -28.435 1.00 55.06 106 LEU A O 1
ATOM 903 N N . LEU A 1 107 ? 12.382 -11.696 -28.000 1.00 54.34 107 LEU A N 1
ATOM 904 C CA . LEU A 1 107 ? 13.140 -10.839 -28.913 1.00 54.34 107 LEU A CA 1
ATOM 905 C C . LEU A 1 107 ? 14.600 -10.809 -28.430 1.00 54.34 107 LEU A C 1
ATOM 907 O O . LEU A 1 107 ? 14.832 -10.551 -27.240 1.00 54.34 107 LEU A O 1
ATOM 911 N N . PRO A 1 108 ? 15.578 -11.143 -29.292 1.00 55.34 108 PRO A N 1
ATOM 912 C CA . PRO A 1 108 ? 16.974 -11.139 -28.896 1.00 55.34 108 PRO A CA 1
ATOM 913 C C . PRO A 1 108 ? 17.361 -9.721 -28.456 1.00 55.34 108 PRO A C 1
ATOM 915 O O . PRO A 1 108 ? 16.866 -8.752 -29.030 1.00 55.34 108 PRO A O 1
ATOM 918 N N . PRO A 1 109 ? 18.246 -9.575 -27.457 1.00 55.31 109 PRO A N 1
ATOM 919 C CA . PRO A 1 109 ? 18.556 -8.275 -26.863 1.00 55.31 109 PRO A CA 1
ATOM 920 C C . PRO A 1 109 ? 19.144 -7.229 -27.832 1.00 55.31 109 PRO A C 1
ATOM 922 O O . PRO A 1 109 ? 19.291 -6.081 -27.430 1.00 55.31 109 PRO A O 1
ATOM 925 N N . ASN A 1 110 ? 19.465 -7.610 -29.077 1.00 47.97 110 ASN A N 1
ATOM 926 C CA . ASN A 1 110 ? 20.272 -6.835 -30.021 1.00 47.97 110 ASN A CA 1
ATOM 927 C C . ASN A 1 110 ? 19.704 -6.828 -31.468 1.00 47.97 110 ASN A C 1
ATOM 929 O O . ASN A 1 110 ? 20.482 -7.009 -32.406 1.00 47.97 110 ASN A O 1
ATOM 933 N N . LEU A 1 111 ? 18.387 -6.692 -31.670 1.00 44.31 111 LEU A N 1
ATOM 934 C CA . LEU A 1 111 ? 17.805 -6.431 -33.003 1.00 44.31 111 LEU A CA 1
ATOM 935 C C . LEU A 1 111 ? 17.252 -5.013 -33.124 1.00 44.31 111 LEU A C 1
ATOM 937 O O . LEU A 1 111 ? 16.552 -4.565 -32.187 1.00 44.31 111 LEU A O 1
#

Sequence (111 aa):
MAAYEYENMAGNVEMTSRLWRMYADHLYNKWEKTLLWDMIEPYRRPKSFTPLVTIYVAAFYTGVIGSAITEQLYKEKYWEEHPGAAVPIMRPKFYWGPWRIYHGDLLPPNL

Secondary structure (DSSP, 8-state):
-HHHHHHHHHHHHHHHHHHHHHHHHHHHHHHHHHHHHHHHGGGSPPS-SHHHHHHHHHHHHHHHHHHHHHHHHHHHHHHHHSTTPPPPPPPPTT--S----STTPPPPTT-

Organism: Vanilla planifolia (NCBI:txid51239)

pLDDT: mean 80.72, std 11.63, range [44.31, 96.5]

Foldseek 3Di:
DVVVVVVVVVVVVVVVVVVVVVVVVVVVVVVVVVVVCVVCVVVDDDPDPVVVVVVVVVVVVVLVVVQVVVQVVQVVVVCVVPPPDDDDGDDGPPDPDDDADPPRDDDPPPD

Radius of gyration: 38.53 Å; chains: 1; bounding box: 55×41×110 Å

InterPro domains:
  IPR037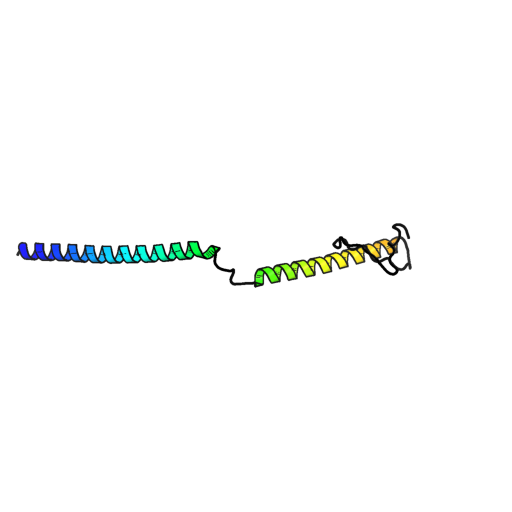759 Uncharacterized protein At4g29660-like [PTHR37898] (15-108)